Protein AF-A0A067F962-F1 (afdb_monomer_lite)

pLDDT: mean 80.04, std 12.68, range [37.94, 93.12]

Foldseek 3Di:
DDPPDVPDDDDDDFDADPVVVDVVSVVVSQVVVCVVVVHDPDDDDPDDDD

Sequence (50 aa):
MMGSLKGGQPVEVVGLDMEEDREGAFDEAVDKACQILGNLDAFVHCYTYE

Radius of gyration: 13.63 Å; chains: 1; bounding box: 34×19×30 Å

Structure (mmCIF, N/CA/C/O backbone):
data_AF-A0A067F962-F1
#
_entry.id   AF-A0A067F962-F1
#
loop_
_atom_site.group_PDB
_atom_site.id
_atom_site.type_symbol
_atom_site.label_atom_id
_atom_site.label_alt_id
_atom_site.label_comp_id
_atom_site.label_asym_id
_atom_site.label_entity_id
_atom_site.label_seq_id
_atom_site.pdbx_PDB_ins_code
_atom_site.Cartn_x
_atom_site.Cartn_y
_atom_site.Cartn_z
_atom_site.occupancy
_atom_site.B_iso_or_equiv
_atom_site.auth_seq_id
_atom_site.auth_comp_id
_atom_site.auth_asym_id
_atom_site.auth_atom_id
_atom_site.pdbx_PDB_model_num
ATOM 1 N N . MET A 1 1 ? -28.279 -1.218 -4.100 1.00 37.94 1 MET A N 1
ATOM 2 C CA . MET A 1 1 ? -28.812 -1.610 -2.777 1.00 37.94 1 MET A CA 1
ATOM 3 C C . MET A 1 1 ? -27.736 -2.448 -2.099 1.00 37.94 1 MET A C 1
ATOM 5 O O . MET A 1 1 ? -27.632 -3.628 -2.393 1.00 37.94 1 MET A O 1
ATOM 9 N N . MET A 1 2 ? -26.851 -1.830 -1.311 1.00 52.44 2 MET A N 1
ATOM 10 C CA . MET A 1 2 ? -25.814 -2.564 -0.573 1.00 52.44 2 MET A CA 1
ATOM 11 C C . MET A 1 2 ? -26.462 -3.103 0.699 1.00 52.44 2 MET A C 1
ATOM 13 O O . MET A 1 2 ? -26.783 -2.348 1.613 1.00 52.44 2 MET A O 1
ATOM 17 N N . GLY A 1 3 ? -26.751 -4.403 0.707 1.00 52.53 3 GLY A N 1
ATOM 18 C CA . GLY A 1 3 ? -27.183 -5.092 1.913 1.00 52.53 3 GLY A CA 1
ATOM 19 C C . GLY A 1 3 ? -26.033 -5.077 2.909 1.00 52.53 3 GLY A C 1
ATOM 20 O O . GLY A 1 3 ? -25.047 -5.779 2.716 1.00 52.53 3 GLY A O 1
ATOM 21 N N . SER A 1 4 ? -26.138 -4.253 3.949 1.00 57.75 4 SER A N 1
ATOM 22 C CA . SER A 1 4 ? -25.213 -4.301 5.077 1.00 57.75 4 SER A CA 1
ATOM 23 C C . SER A 1 4 ? -25.389 -5.652 5.778 1.00 57.75 4 SER A C 1
ATOM 25 O O . SER A 1 4 ? -26.426 -5.921 6.390 1.00 57.75 4 SER A O 1
ATOM 27 N N . LEU A 1 5 ? -24.398 -6.534 5.638 1.00 64.25 5 LEU A N 1
ATOM 28 C CA . LEU A 1 5 ? -24.291 -7.748 6.439 1.00 64.25 5 LEU A CA 1
ATOM 29 C C . LEU A 1 5 ? -24.056 -7.303 7.886 1.00 64.25 5 LEU A C 1
ATOM 31 O O . LEU A 1 5 ? -23.066 -6.632 8.170 1.00 64.25 5 LEU A O 1
ATOM 35 N N . LYS A 1 6 ? -24.969 -7.640 8.806 1.00 55.50 6 LYS A N 1
ATOM 36 C CA . LYS A 1 6 ? -24.807 -7.340 10.239 1.00 55.50 6 LYS A CA 1
ATOM 37 C C . LYS A 1 6 ? -23.468 -7.910 10.730 1.00 55.50 6 LYS A C 1
ATOM 39 O O . LYS A 1 6 ? -23.333 -9.124 10.840 1.00 55.50 6 LYS A O 1
ATOM 44 N N . GLY A 1 7 ? -22.510 -7.028 11.021 1.00 64.56 7 GLY A N 1
ATOM 45 C CA . GLY A 1 7 ? -21.161 -7.376 11.488 1.00 64.56 7 GLY A CA 1
ATOM 46 C C . GLY A 1 7 ? -20.053 -7.306 10.430 1.00 64.56 7 GLY A C 1
ATOM 47 O O . GLY A 1 7 ? -18.894 -7.486 10.784 1.00 64.56 7 GLY A O 1
ATOM 48 N N . GLY A 1 8 ? -20.370 -7.027 9.163 1.00 64.81 8 GLY A N 1
ATOM 49 C CA . GLY A 1 8 ? -19.359 -6.759 8.140 1.00 64.81 8 GLY A CA 1
ATOM 50 C C . GLY A 1 8 ? -18.803 -5.344 8.285 1.00 64.81 8 GLY A C 1
ATOM 51 O O . GLY A 1 8 ? -19.575 -4.383 8.303 1.00 64.81 8 GLY A O 1
ATOM 52 N N . GLN A 1 9 ? -17.480 -5.206 8.382 1.00 69.75 9 GLN A N 1
ATOM 53 C CA . GLN A 1 9 ? -16.844 -3.905 8.187 1.00 69.75 9 GLN A CA 1
ATOM 54 C C . GLN A 1 9 ? -17.051 -3.439 6.737 1.00 69.75 9 GLN A C 1
ATOM 56 O O . GLN A 1 9 ? -17.109 -4.276 5.829 1.00 69.75 9 GLN A O 1
ATOM 61 N N . PRO A 1 10 ? -17.206 -2.122 6.510 1.00 73.88 10 PRO A N 1
ATOM 62 C CA . PRO A 1 10 ? -17.269 -1.576 5.163 1.00 73.88 10 PRO A CA 1
ATOM 63 C C . PRO A 1 10 ? -15.991 -1.937 4.402 1.00 73.88 10 PRO A C 1
ATOM 65 O O . PRO A 1 10 ? -14.890 -1.850 4.942 1.00 73.88 10 PRO A O 1
ATOM 68 N N . VAL A 1 11 ? -16.160 -2.378 3.157 1.00 82.44 11 VAL A N 1
ATOM 69 C CA . VAL A 1 11 ? -15.054 -2.618 2.230 1.00 82.44 11 VAL A CA 1
ATOM 70 C C . VAL A 1 11 ? -14.925 -1.383 1.356 1.00 82.44 11 VAL A C 1
ATOM 72 O O . VAL A 1 11 ? -15.879 -1.012 0.672 1.00 82.44 11 VAL A O 1
ATOM 75 N N . GLU A 1 12 ? -13.748 -0.774 1.379 1.00 85.75 12 GLU A N 1
ATOM 76 C CA . GLU A 1 12 ? -13.412 0.398 0.578 1.00 85.75 12 GLU A CA 1
ATOM 77 C C . GLU A 1 12 ? -12.510 -0.025 -0.581 1.00 85.75 12 GLU A C 1
ATOM 79 O O . GLU A 1 12 ? -11.642 -0.886 -0.427 1.00 85.75 12 GLU A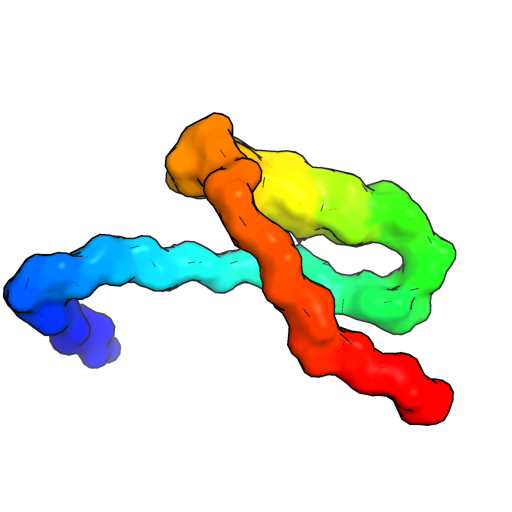 O 1
ATOM 84 N N . VAL A 1 13 ? -12.739 0.553 -1.761 1.00 88.12 13 VAL A N 1
ATOM 85 C CA . VAL A 1 13 ? -12.025 0.185 -2.989 1.00 88.12 13 VAL A CA 1
ATOM 86 C C . VAL A 1 13 ? -11.237 1.387 -3.490 1.00 88.12 13 VAL A C 1
ATOM 88 O O . VAL A 1 13 ? -11.812 2.430 -3.806 1.00 88.12 13 VAL A O 1
ATOM 91 N N . VAL A 1 14 ? -9.920 1.224 -3.600 1.00 89.94 14 VAL A N 1
ATOM 92 C CA . VAL A 1 14 ? -9.018 2.196 -4.225 1.00 89.94 14 VAL A CA 1
ATOM 93 C C . VAL A 1 14 ? -8.564 1.628 -5.565 1.00 89.94 14 VAL A C 1
ATOM 95 O O . VAL A 1 14 ? -8.030 0.524 -5.622 1.00 89.94 14 VAL A O 1
ATOM 98 N N . GLY A 1 15 ? -8.829 2.359 -6.647 1.00 90.25 15 GLY A N 1
ATOM 99 C CA . GLY A 1 15 ? -8.345 1.996 -7.977 1.00 90.25 15 GLY A CA 1
ATOM 100 C C . GLY A 1 15 ? -6.862 2.326 -8.128 1.00 90.25 15 GLY A C 1
ATOM 101 O O . GLY A 1 15 ? -6.429 3.385 -7.679 1.00 90.25 15 GLY A O 1
ATOM 102 N N . LEU A 1 16 ? -6.125 1.428 -8.772 1.00 90.25 16 LEU A N 1
ATOM 103 C CA . LEU A 1 16 ? -4.718 1.574 -9.122 1.00 90.25 16 LEU A CA 1
ATOM 104 C C . LEU A 1 16 ? -4.525 1.000 -10.524 1.00 90.25 16 LEU A C 1
ATOM 106 O O . LEU A 1 16 ? -4.887 -0.152 -10.767 1.00 90.25 16 LEU A O 1
ATOM 110 N N . ASP A 1 17 ? -3.985 1.811 -11.425 1.00 88.06 17 ASP A N 1
ATOM 111 C CA . ASP A 1 17 ? -3.553 1.363 -12.742 1.00 88.06 17 ASP A CA 1
ATOM 112 C C . ASP A 1 17 ? -2.076 0.952 -12.667 1.00 88.06 17 ASP A C 1
ATOM 114 O O . ASP A 1 17 ? -1.193 1.788 -12.481 1.00 88.06 17 ASP A O 1
ATOM 118 N N . MET A 1 18 ? -1.816 -0.353 -12.761 1.00 83.44 18 MET A N 1
ATOM 119 C CA . MET A 1 18 ? -0.459 -0.909 -12.718 1.00 83.44 18 MET A CA 1
ATOM 120 C C . MET A 1 18 ? 0.291 -0.726 -14.047 1.00 83.44 18 MET A C 1
ATOM 122 O O . MET A 1 18 ? 1.503 -0.929 -14.079 1.00 83.44 18 MET A O 1
ATOM 126 N N . GLU A 1 19 ? -0.396 -0.346 -15.131 1.00 85.25 19 GLU A N 1
ATOM 127 C CA . GLU A 1 19 ? 0.206 -0.106 -16.450 1.00 85.25 19 GLU A CA 1
ATOM 128 C C . GLU A 1 19 ? 0.698 1.337 -16.626 1.00 85.25 19 GLU A C 1
ATOM 130 O O . GLU A 1 19 ? 1.441 1.622 -17.564 1.00 85.25 19 GLU A O 1
ATOM 135 N N . GLU A 1 20 ? 0.348 2.251 -15.710 1.00 83.62 20 GLU A N 1
ATOM 136 C CA . GLU A 1 20 ? 0.818 3.644 -15.738 1.00 83.62 20 GLU A CA 1
ATOM 137 C C . GLU A 1 20 ? 2.354 3.749 -15.557 1.00 83.62 20 GLU A C 1
ATOM 139 O O . GLU A 1 20 ? 2.921 4.816 -15.788 1.00 83.62 20 GLU A O 1
ATOM 144 N N . ASP A 1 21 ? 3.027 2.653 -15.156 1.00 76.88 21 ASP A N 1
ATOM 145 C CA . ASP A 1 21 ? 4.487 2.486 -14.954 1.00 76.88 21 ASP A CA 1
ATOM 146 C C . ASP A 1 21 ? 5.145 3.651 -14.185 1.00 76.88 21 ASP A C 1
ATOM 148 O O . ASP A 1 21 ? 6.325 3.982 -14.327 1.00 76.88 21 ASP A O 1
ATOM 152 N N . ARG A 1 22 ? 4.338 4.314 -13.351 1.00 88.31 22 ARG A N 1
ATOM 153 C CA . ARG A 1 22 ? 4.710 5.445 -12.510 1.00 88.31 22 ARG A CA 1
ATOM 154 C C . ARG A 1 22 ? 4.571 5.009 -11.064 1.00 88.31 22 ARG A C 1
ATOM 156 O O . ARG A 1 22 ? 3.461 4.843 -10.570 1.00 88.31 22 ARG A O 1
ATOM 163 N N . GLU A 1 23 ? 5.695 4.927 -10.359 1.00 87.88 23 GLU A N 1
ATOM 164 C CA . GLU A 1 23 ? 5.727 4.648 -8.913 1.00 87.88 23 GLU A CA 1
ATOM 165 C C . GLU A 1 23 ? 4.781 5.574 -8.128 1.00 87.88 23 GLU A C 1
ATOM 167 O O . GLU A 1 23 ? 4.038 5.126 -7.263 1.00 87.88 23 GLU A O 1
ATOM 172 N N . GLY A 1 24 ? 4.687 6.845 -8.533 1.00 91.25 24 GLY A N 1
ATOM 173 C CA . GLY A 1 24 ? 3.760 7.806 -7.933 1.00 91.25 24 GLY A CA 1
ATOM 174 C C . GLY A 1 24 ? 2.277 7.407 -7.994 1.0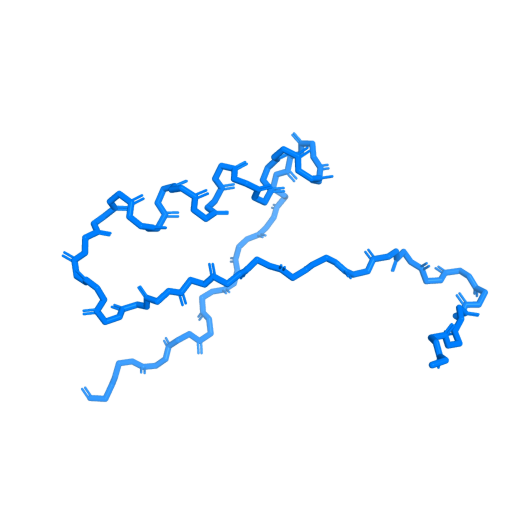0 91.25 24 GLY A C 1
ATOM 175 O O . GLY A 1 24 ? 1.536 7.761 -7.086 1.00 91.25 24 GLY A O 1
ATOM 176 N N . ALA A 1 25 ? 1.828 6.654 -9.006 1.00 89.94 25 ALA A N 1
ATOM 177 C CA . ALA A 1 25 ? 0.447 6.160 -9.057 1.00 89.94 25 ALA A CA 1
ATOM 178 C C . ALA A 1 25 ? 0.189 5.103 -7.968 1.00 89.94 25 ALA A C 1
ATOM 180 O O . ALA A 1 25 ? -0.870 5.096 -7.336 1.00 89.94 25 ALA A O 1
ATOM 181 N N . PHE A 1 26 ? 1.185 4.248 -7.707 1.00 90.06 26 PHE A N 1
ATOM 182 C CA . PHE A 1 26 ? 1.158 3.282 -6.611 1.00 90.06 26 PHE A CA 1
ATOM 183 C C . PHE A 1 26 ? 1.162 3.987 -5.250 1.00 90.06 26 PHE A C 1
ATOM 185 O O . PHE A 1 26 ? 0.306 3.700 -4.412 1.00 90.06 26 PHE A O 1
ATOM 192 N N . ASP A 1 27 ? 2.064 4.952 -5.054 1.00 92.06 27 ASP A N 1
ATOM 193 C CA . ASP A 1 27 ? 2.167 5.719 -3.807 1.00 92.06 27 ASP A CA 1
ATOM 194 C C . ASP A 1 27 ? 0.867 6.467 -3.483 1.00 92.06 27 ASP A C 1
ATOM 196 O O . ASP A 1 27 ? 0.379 6.411 -2.353 1.00 92.06 27 ASP A O 1
ATOM 200 N N . GLU A 1 28 ? 0.262 7.122 -4.478 1.00 93.12 28 GLU A N 1
ATOM 201 C CA . GLU A 1 28 ? -1.016 7.830 -4.338 1.00 93.12 28 GLU A CA 1
ATOM 202 C C . GLU A 1 28 ? -2.155 6.879 -3.928 1.00 93.12 28 GLU A C 1
ATOM 204 O O . GLU A 1 28 ? -2.990 7.222 -3.083 1.00 93.12 28 GLU A O 1
ATOM 209 N N . ALA A 1 29 ? -2.194 5.667 -4.493 1.00 92.12 29 ALA A N 1
ATOM 210 C CA . ALA A 1 29 ? -3.197 4.665 -4.149 1.00 92.12 29 ALA A CA 1
ATOM 211 C C . ALA A 1 29 ? -3.007 4.118 -2.724 1.00 92.12 29 ALA A C 1
ATOM 213 O O . ALA A 1 29 ? -3.986 3.978 -1.981 1.00 92.12 29 ALA A O 1
ATOM 214 N N . VAL A 1 30 ? -1.763 3.845 -2.316 1.00 89.75 30 VAL A N 1
ATOM 215 C CA . VAL A 1 30 ? -1.447 3.378 -0.957 1.00 89.75 30 VAL A CA 1
ATOM 216 C C . VAL A 1 30 ? -1.736 4.463 0.078 1.00 89.75 30 VAL A C 1
ATOM 218 O O . VAL A 1 30 ? -2.369 4.168 1.092 1.00 89.75 30 VAL A O 1
ATOM 221 N N . ASP A 1 31 ? -1.354 5.716 -0.176 1.00 92.19 31 ASP A N 1
ATOM 222 C CA . ASP A 1 31 ? -1.659 6.838 0.719 1.00 92.19 31 ASP A CA 1
ATOM 223 C C . ASP A 1 31 ? -3.172 6.997 0.904 1.00 92.19 31 ASP A C 1
ATOM 225 O O . ASP A 1 31 ? -3.670 7.068 2.030 1.00 92.19 31 ASP A O 1
ATOM 229 N N . LYS A 1 32 ? -3.938 6.930 -0.189 1.00 91.69 32 LYS A N 1
ATOM 230 C CA . LYS A 1 32 ? -5.401 6.983 -0.131 1.00 91.69 32 LYS A CA 1
ATOM 231 C C . LYS A 1 32 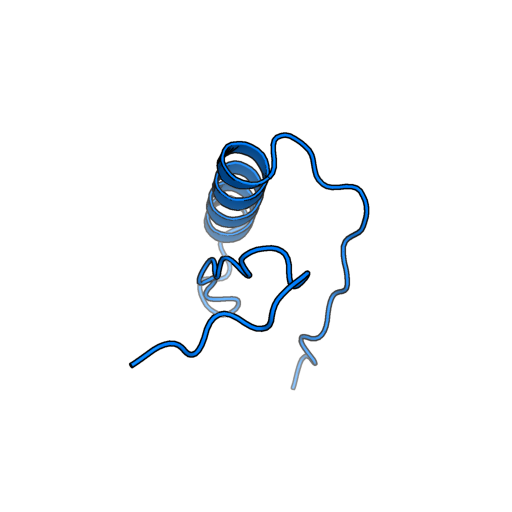? -5.996 5.823 0.670 1.00 91.69 32 LYS A C 1
ATOM 233 O O . LYS A 1 32 ? -6.924 6.043 1.448 1.00 91.69 32 LYS A O 1
ATOM 238 N N . ALA A 1 33 ? -5.469 4.607 0.525 1.00 90.00 33 ALA A N 1
ATOM 239 C CA . ALA A 1 33 ? -5.893 3.465 1.334 1.00 90.00 33 ALA A CA 1
ATOM 240 C C . ALA A 1 33 ? -5.589 3.687 2.828 1.00 90.00 33 ALA A C 1
ATOM 242 O O . ALA A 1 33 ? -6.461 3.467 3.670 1.00 90.00 33 ALA A O 1
ATOM 243 N N . CYS A 1 34 ? -4.402 4.202 3.159 1.00 89.81 34 CYS A N 1
ATOM 244 C CA . CYS A 1 34 ? -4.016 4.546 4.528 1.00 89.81 34 CYS A CA 1
ATOM 245 C C . CYS A 1 34 ? -4.903 5.643 5.130 1.00 89.81 34 CYS A C 1
ATOM 247 O O . CYS A 1 34 ? -5.299 5.531 6.285 1.00 89.81 34 CYS A O 1
ATOM 249 N N . GLN A 1 35 ? -5.275 6.675 4.369 1.00 90.00 35 GLN A N 1
ATOM 250 C CA . GLN A 1 35 ? -6.194 7.718 4.844 1.00 90.00 35 GLN A CA 1
ATOM 251 C C . GLN A 1 35 ? -7.597 7.173 5.158 1.00 90.00 35 GLN A C 1
ATOM 253 O O . GLN A 1 35 ? -8.256 7.667 6.072 1.00 90.00 35 GLN A O 1
ATOM 258 N N . ILE A 1 36 ? -8.052 6.156 4.419 1.00 88.19 36 ILE A N 1
ATOM 259 C CA . ILE A 1 36 ? -9.359 5.516 4.616 1.00 88.19 36 ILE A CA 1
ATOM 260 C C . ILE A 1 36 ? -9.344 4.566 5.823 1.00 88.19 36 ILE A C 1
ATOM 262 O O . ILE A 1 36 ? -10.269 4.581 6.636 1.00 88.19 36 ILE A O 1
ATOM 266 N N . LEU A 1 37 ? -8.309 3.731 5.937 1.00 83.06 37 LEU A N 1
ATOM 267 C CA . LEU A 1 37 ? -8.208 2.664 6.94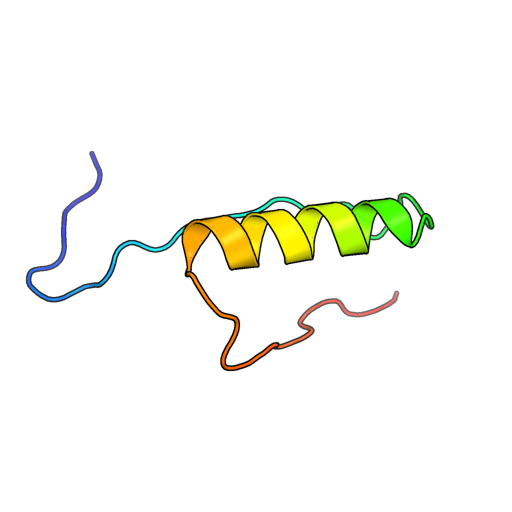3 1.00 83.06 37 LEU A CA 1
ATOM 268 C C . LEU A 1 37 ? -7.517 3.123 8.241 1.00 83.06 37 LEU A C 1
ATOM 270 O O . LEU A 1 37 ? -7.619 2.457 9.269 1.00 83.06 37 LEU A O 1
ATOM 274 N N . GLY A 1 38 ? -6.828 4.266 8.216 1.00 83.94 38 GLY A N 1
ATOM 275 C CA . GLY A 1 38 ? -5.978 4.784 9.290 1.00 83.94 38 GLY A CA 1
ATOM 276 C C . GLY A 1 38 ? -4.570 4.182 9.277 1.00 83.94 38 GLY A C 1
ATOM 277 O O . GLY A 1 38 ? -3.585 4.912 9.374 1.00 83.94 38 GLY A O 1
ATOM 278 N N . ASN A 1 39 ? -4.463 2.861 9.128 1.00 77.81 39 ASN A N 1
ATOM 279 C CA . ASN A 1 39 ? -3.210 2.150 8.879 1.00 77.81 39 ASN A CA 1
ATOM 280 C C . ASN A 1 39 ? -3.421 1.007 7.870 1.00 77.81 39 ASN A C 1
ATOM 282 O O . ASN A 1 39 ? -4.548 0.612 7.575 1.00 77.81 39 ASN A O 1
ATOM 286 N N . LEU A 1 40 ? -2.320 0.472 7.342 1.00 80.25 40 LEU A N 1
ATOM 287 C CA . LEU A 1 40 ? -2.320 -0.732 6.518 1.00 80.25 40 LEU A CA 1
ATOM 288 C C . LEU A 1 40 ? -1.640 -1.862 7.300 1.00 80.25 40 LEU A C 1
ATOM 290 O O . LEU A 1 40 ? -0.422 -1.850 7.465 1.00 80.25 40 LEU A O 1
ATOM 294 N N . ASP A 1 41 ? -2.417 -2.826 7.795 1.00 82.62 41 ASP A N 1
ATOM 295 C CA . AS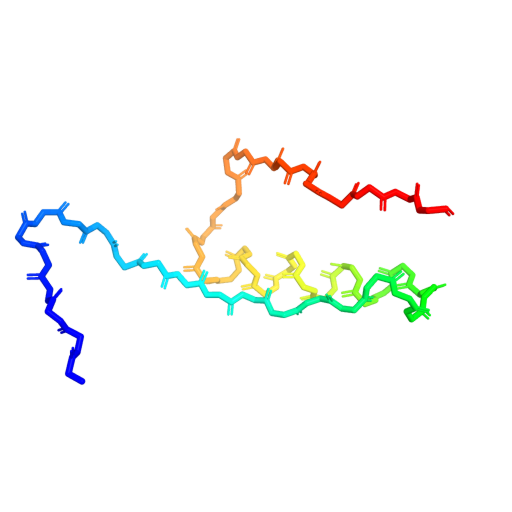P A 1 41 ? -1.880 -3.958 8.569 1.00 82.62 41 ASP A CA 1
ATOM 296 C C . ASP A 1 41 ? -1.249 -5.044 7.680 1.00 82.62 41 ASP A C 1
ATOM 298 O O . ASP A 1 41 ? -0.318 -5.736 8.096 1.00 82.62 41 ASP A O 1
ATOM 302 N N . ALA A 1 42 ? -1.757 -5.216 6.455 1.00 84.19 42 ALA A N 1
ATOM 303 C CA . ALA A 1 42 ? -1.276 -6.2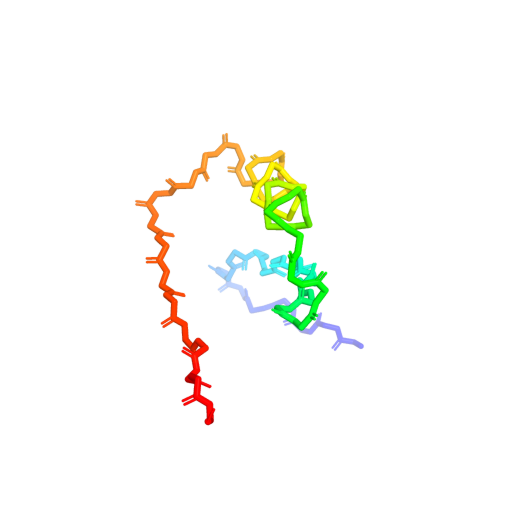14 5.505 1.00 84.19 42 ALA A CA 1
ATOM 304 C C . ALA A 1 42 ? -1.520 -5.778 4.054 1.00 84.19 42 ALA A C 1
ATOM 306 O O . ALA A 1 42 ? -2.549 -5.182 3.739 1.00 84.19 42 ALA A O 1
ATOM 307 N N . PHE A 1 43 ? -0.594 -6.141 3.164 1.00 83.88 43 PHE A N 1
ATOM 308 C CA . PHE A 1 43 ? -0.696 -5.921 1.723 1.00 83.88 43 PHE A CA 1
ATOM 309 C C . PHE A 1 43 ? -0.568 -7.253 0.978 1.00 83.88 43 PHE A C 1
ATOM 311 O O . PHE A 1 43 ? 0.364 -8.018 1.226 1.00 83.88 43 PHE A O 1
ATOM 318 N N . VAL A 1 44 ? -1.500 -7.530 0.063 1.00 85.69 44 VAL A N 1
ATOM 319 C CA . VAL A 1 44 ? -1.486 -8.731 -0.783 1.00 85.69 44 VAL A CA 1
ATOM 320 C C . VAL A 1 44 ? -1.439 -8.292 -2.240 1.00 85.69 44 VAL A C 1
ATOM 322 O O . VAL A 1 44 ? -2.390 -7.705 -2.752 1.00 85.69 44 VAL A O 1
ATOM 325 N N . HIS A 1 45 ? -0.331 -8.587 -2.913 1.00 83.38 45 HIS A N 1
ATOM 326 C CA . HIS A 1 45 ? -0.156 -8.278 -4.326 1.00 83.38 45 HIS A CA 1
ATOM 327 C C . HIS A 1 45 ? -0.764 -9.395 -5.187 1.00 83.38 45 HIS A C 1
ATOM 329 O O . HIS A 1 45 ? -0.148 -10.441 -5.383 1.00 83.38 45 HIS A O 1
ATOM 335 N N . CYS A 1 46 ? -1.992 -9.185 -5.668 1.00 79.81 46 CYS A N 1
ATOM 336 C CA . CYS A 1 46 ? -2.712 -10.143 -6.521 1.00 79.81 46 CYS A CA 1
ATOM 337 C C . CYS A 1 46 ? -2.483 -9.925 -8.026 1.00 79.81 46 CYS A C 1
ATOM 339 O O . CYS A 1 46 ? -3.073 -10.637 -8.839 1.00 79.81 46 CYS A O 1
ATOM 341 N N . TYR A 1 47 ? -1.672 -8.937 -8.407 1.00 76.62 47 TYR A N 1
ATOM 342 C CA . TYR A 1 47 ? -1.370 -8.668 -9.806 1.00 76.62 47 TYR A CA 1
ATOM 343 C C . TYR A 1 47 ? -0.366 -9.699 -10.331 1.00 76.62 47 TYR A C 1
ATOM 345 O O . TYR A 1 47 ? 0.689 -9.916 -9.731 1.00 76.62 47 TYR A O 1
ATOM 353 N N . THR A 1 48 ? -0.712 -10.352 -11.440 1.00 77.06 48 THR A N 1
ATOM 354 C CA . THR A 1 48 ? 0.192 -11.251 -12.164 1.00 77.06 48 THR A CA 1
ATOM 355 C C . THR A 1 48 ? 0.707 -10.493 -13.374 1.00 77.06 48 THR A C 1
ATOM 357 O O . THR A 1 48 ? -0.095 -10.032 -14.178 1.00 77.06 48 THR A O 1
ATOM 360 N N . TYR A 1 49 ? 2.026 -10.347 -13.480 1.00 67.00 49 TYR A N 1
ATOM 361 C CA . TYR A 1 49 ? 2.651 -9.797 -14.678 1.00 67.00 49 TYR A CA 1
ATOM 362 C C . TYR A 1 49 ? 2.498 -10.819 -15.811 1.00 67.00 49 TYR A C 1
ATOM 364 O O . TYR A 1 49 ? 2.919 -11.968 -15.647 1.00 67.00 49 TYR A O 1
ATOM 372 N N . GLU A 1 50 ? 1.846 -10.421 -16.903 1.00 62.81 50 GLU A N 1
ATOM 373 C CA . GLU A 1 50 ? 1.796 -11.191 -18.155 1.00 62.81 50 GLU A CA 1
ATOM 374 C C . GLU A 1 50 ? 3.093 -11.046 -18.964 1.00 62.81 50 GLU A C 1
ATOM 376 O O . GLU A 1 50 ? 3.716 -9.959 -18.915 1.00 62.81 50 GLU A O 1
#

Secondary structure (DSSP, 8-state):
-----TTPPPP------GGG--HHHHHHHHHHHHHHHSS-------PPP-

Organism: Citrus sinensis (NCBI:txid2711)